Protein AF-A0A7Y4IJ20-F1 (afdb_monomer)

Nearest PDB structures (foldseek):
  2kjg-assembly1_A  TM=3.097E-01  e=8.584E+00  Saccharolobus solfataricus

Secondary structure (DSSP, 8-state):
------SHHHHHHTS-HHHHHHHHHHHHSS------HHHHHHHHHHHHHHHHHHSS-SSSS--------

pLDDT: mean 71.26, std 15.95, range [35.34, 88.62]

Structure (mmCIF, N/CA/C/O backbone):
data_AF-A0A7Y4IJ20-F1
#
_entry.id   AF-A0A7Y4IJ20-F1
#
loop_
_atom_site.group_PDB
_atom_site.id
_atom_site.type_symbol
_atom_site.label_atom_id
_atom_site.label_alt_id
_atom_site.label_comp_id
_atom_site.label_asym_id
_atom_site.label_entity_id
_atom_site.label_seq_id
_atom_site.pdbx_PDB_ins_code
_atom_site.Cartn_x
_atom_site.Cartn_y
_atom_site.Cartn_z
_atom_site.occupancy
_atom_site.B_iso_or_equiv
_atom_site.auth_seq_id
_atom_site.auth_comp_id
_atom_site.auth_asym_id
_atom_site.auth_atom_id
_atom_site.pdbx_PDB_model_num
ATOM 1 N N . MET A 1 1 ? 12.924 12.337 -22.620 1.00 35.34 1 MET A N 1
ATOM 2 C CA . MET A 1 1 ? 11.581 11.862 -22.214 1.00 35.34 1 MET A CA 1
ATOM 3 C C . MET A 1 1 ? 11.524 11.750 -20.692 1.00 35.34 1 MET A C 1
ATOM 5 O O . MET A 1 1 ? 12.294 10.959 -20.147 1.00 35.34 1 MET A O 1
ATOM 9 N N . PRO A 1 2 ? 10.708 12.541 -19.973 1.00 42.84 2 PRO A N 1
ATOM 10 C CA . PRO A 1 2 ? 10.658 12.460 -18.520 1.00 42.84 2 PRO A CA 1
ATOM 11 C C . PRO A 1 2 ? 9.979 11.144 -18.132 1.00 42.84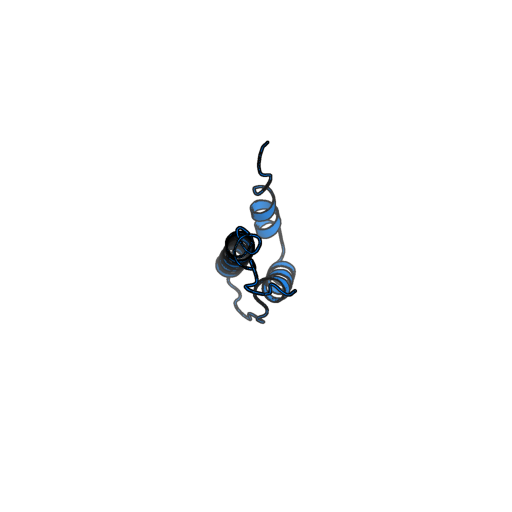 2 PRO A C 1
ATOM 13 O O . PRO A 1 2 ? 8.865 10.843 -18.551 1.00 42.84 2 PRO A O 1
ATOM 16 N N . ARG A 1 3 ? 10.677 10.315 -17.352 1.00 45.31 3 ARG A N 1
ATOM 17 C CA . ARG A 1 3 ? 10.113 9.100 -16.758 1.00 45.31 3 ARG A CA 1
ATOM 18 C C . ARG A 1 3 ? 9.132 9.532 -15.672 1.00 45.31 3 ARG A C 1
ATOM 20 O O . ARG A 1 3 ? 9.528 9.661 -14.516 1.00 45.31 3 ARG A O 1
ATOM 27 N N . THR A 1 4 ? 7.875 9.774 -16.039 1.00 43.59 4 THR A N 1
ATOM 28 C CA . THR A 1 4 ? 6.783 10.101 -15.113 1.00 43.59 4 THR A CA 1
ATOM 29 C C . THR A 1 4 ? 6.652 8.997 -14.065 1.00 43.59 4 THR A C 1
ATOM 31 O O . THR A 1 4 ? 6.003 7.978 -14.273 1.00 43.59 4 THR A O 1
ATOM 34 N N . THR A 1 5 ? 7.331 9.171 -12.934 1.00 51.00 5 THR A N 1
ATOM 35 C CA . THR A 1 5 ? 7.271 8.253 -11.788 1.00 51.00 5 THR A CA 1
ATOM 36 C C . THR A 1 5 ? 7.058 9.009 -10.473 1.00 51.00 5 THR A C 1
ATOM 38 O O . THR A 1 5 ? 7.268 8.440 -9.414 1.00 51.00 5 THR A O 1
ATOM 41 N N . ALA A 1 6 ? 6.637 10.277 -10.531 1.00 50.75 6 ALA A N 1
ATOM 42 C CA . ALA A 1 6 ? 6.559 11.170 -9.372 1.00 50.75 6 ALA A CA 1
ATOM 43 C C . ALA A 1 6 ? 5.151 11.558 -8.840 1.00 50.75 6 ALA A C 1
ATOM 45 O O . ALA A 1 6 ? 5.117 12.221 -7.810 1.00 50.75 6 ALA A O 1
ATOM 46 N N . PRO A 1 7 ? 3.982 11.172 -9.411 1.00 51.91 7 PRO A N 1
ATOM 47 C CA . PRO A 1 7 ? 2.699 11.541 -8.788 1.00 51.91 7 PRO A CA 1
ATOM 48 C C . PRO A 1 7 ? 2.157 10.509 -7.782 1.00 51.91 7 PRO A C 1
ATOM 50 O O . PRO A 1 7 ? 1.151 10.768 -7.125 1.00 51.91 7 PRO A O 1
ATOM 53 N N . LYS A 1 8 ? 2.770 9.320 -7.662 1.00 56.72 8 LYS A N 1
ATOM 54 C CA . LYS A 1 8 ? 2.208 8.230 -6.842 1.00 56.72 8 LYS A CA 1
ATOM 55 C C . LYS A 1 8 ? 2.371 8.452 -5.337 1.00 56.72 8 LYS A C 1
ATOM 57 O O . LYS A 1 8 ? 1.489 8.042 -4.597 1.00 56.72 8 LYS A O 1
ATOM 62 N N . THR A 1 9 ? 3.417 9.149 -4.900 1.00 58.53 9 THR A N 1
ATOM 63 C CA . THR A 1 9 ? 3.684 9.413 -3.474 1.00 58.53 9 THR A CA 1
ATOM 64 C C . THR A 1 9 ? 2.633 10.325 -2.856 1.00 58.53 9 THR A C 1
ATOM 66 O O . THR A 1 9 ? 1.937 9.907 -1.936 1.00 58.53 9 THR A O 1
ATOM 69 N N . LYS A 1 10 ? 2.376 11.486 -3.474 1.00 62.28 1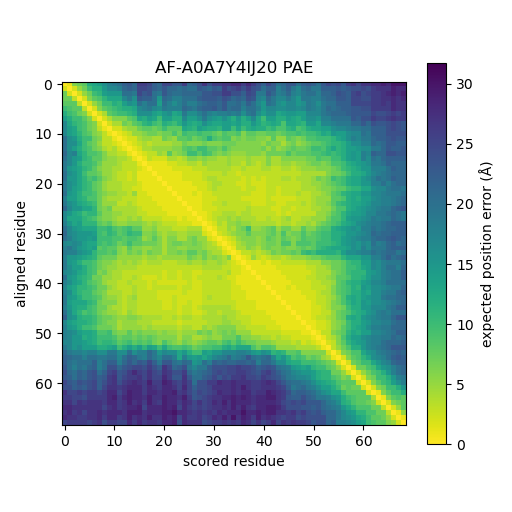0 LYS A N 1
ATOM 70 C CA . LYS A 1 10 ? 1.320 12.414 -3.035 1.00 62.28 10 LYS A CA 1
ATOM 71 C C . LYS A 1 10 ? -0.067 11.764 -3.011 1.00 62.28 10 LYS A C 1
ATOM 73 O O . LYS A 1 10 ? -0.865 12.034 -2.120 1.00 62.28 10 LYS A O 1
ATOM 78 N N . LYS A 1 11 ? -0.357 10.879 -3.975 1.00 71.69 11 LYS A N 1
ATOM 79 C CA . LYS A 1 11 ? -1.626 10.132 -4.025 1.00 71.69 11 LYS A CA 1
ATOM 80 C C . LYS A 1 11 ? -1.760 9.172 -2.835 1.00 71.69 11 LYS A C 1
ATOM 82 O O . LYS A 1 11 ? -2.848 9.067 -2.285 1.00 71.69 11 LYS A O 1
ATOM 87 N N . LEU A 1 12 ? -0.675 8.498 -2.443 1.00 74.75 12 LEU A N 1
ATOM 88 C CA . LEU A 1 12 ? -0.652 7.576 -1.303 1.00 74.75 12 LEU A CA 1
ATOM 89 C C . LEU A 1 12 ? -0.727 8.322 0.041 1.00 74.75 12 LEU A C 1
ATOM 91 O O . LEU A 1 12 ? -1.403 7.854 0.950 1.00 74.75 12 LEU A O 1
ATOM 95 N N . GLU A 1 13 ? -0.104 9.495 0.163 1.00 76.38 13 GLU A N 1
ATOM 96 C CA . GLU A 1 13 ? -0.177 10.328 1.375 1.00 76.38 13 GLU A CA 1
ATOM 97 C C . GLU A 1 13 ? -1.580 10.905 1.624 1.00 76.38 13 GLU A C 1
ATOM 99 O O . GLU A 1 13 ? -2.003 11.025 2.772 1.00 76.38 13 GLU A O 1
ATOM 104 N N . SER A 1 14 ? -2.333 11.217 0.562 1.00 80.88 14 SER A N 1
ATOM 105 C CA . SER A 1 14 ? -3.737 11.647 0.664 1.00 80.88 14 SER A CA 1
ATOM 106 C C . SER A 1 14 ? -4.742 10.492 0.808 1.00 80.88 14 SER A C 1
ATOM 108 O O . SER A 1 14 ? -5.928 10.745 1.009 1.00 80.88 14 SER A O 1
ATOM 110 N N . MET A 1 15 ? -4.310 9.231 0.693 1.00 79.50 15 MET A N 1
ATOM 111 C CA . MET A 1 15 ? -5.191 8.067 0.817 1.00 79.50 15 MET A CA 1
ATOM 112 C C . MET A 1 15 ? -5.488 7.718 2.280 1.00 79.50 15 MET A C 1
ATOM 114 O O . MET A 1 15 ? -4.673 7.885 3.190 1.00 79.50 15 MET A O 1
ATOM 118 N N . ASN A 1 16 ? -6.680 7.166 2.507 1.00 85.31 16 ASN A N 1
ATOM 119 C CA . ASN A 1 16 ? -7.057 6.634 3.811 1.00 85.31 16 ASN A CA 1
ATOM 120 C C . ASN A 1 16 ? -6.309 5.334 4.135 1.00 85.31 16 ASN A C 1
ATOM 122 O O . ASN A 1 16 ? -5.814 4.630 3.258 1.00 85.31 16 ASN A O 1
ATOM 126 N N . LEU A 1 17 ? -6.267 4.984 5.422 1.00 83.75 17 LEU A N 1
ATOM 127 C CA . LEU A 1 17 ? -5.570 3.793 5.927 1.00 83.75 17 LEU A CA 1
ATOM 128 C C . LEU A 1 17 ? -6.084 2.499 5.262 1.00 83.75 17 LEU A C 1
ATOM 130 O O . LEU A 1 17 ? -5.299 1.610 4.940 1.00 83.75 17 LEU A O 1
ATOM 134 N N . THR A 1 18 ? -7.390 2.430 4.994 1.00 86.75 18 THR A N 1
ATOM 135 C CA . THR A 1 18 ? -8.032 1.325 4.265 1.00 86.75 18 THR A CA 1
ATOM 136 C C . THR A 1 18 ? -7.538 1.218 2.824 1.00 86.75 18 THR A C 1
ATOM 138 O O . THR A 1 18 ? -7.191 0.128 2.376 1.00 86.75 18 THR A O 1
ATOM 141 N N . GLU A 1 19 ? -7.437 2.344 2.116 1.00 87.19 19 GLU A N 1
ATOM 142 C CA . GLU A 1 19 ? -6.916 2.388 0.744 1.00 87.19 19 GLU A CA 1
ATOM 143 C C . GLU A 1 19 ? -5.431 2.010 0.698 1.00 87.19 19 GLU A C 1
ATOM 145 O O . GLU A 1 19 ? -5.018 1.209 -0.141 1.00 87.19 19 GLU A O 1
ATOM 150 N N . LEU A 1 20 ? -4.630 2.508 1.648 1.00 87.06 20 LEU A N 1
ATOM 151 C CA . LEU A 1 20 ? -3.221 2.133 1.776 1.00 87.06 20 LEU A CA 1
ATOM 152 C C . LEU A 1 20 ? -3.053 0.630 2.012 1.00 87.06 20 LEU A C 1
ATOM 154 O O . LEU A 1 20 ? -2.210 0.006 1.375 1.00 87.06 20 LEU A O 1
ATOM 158 N N . ARG A 1 21 ? -3.872 0.022 2.875 1.00 86.75 21 ARG A N 1
ATOM 159 C CA . ARG A 1 21 ? -3.860 -1.431 3.103 1.00 86.75 21 ARG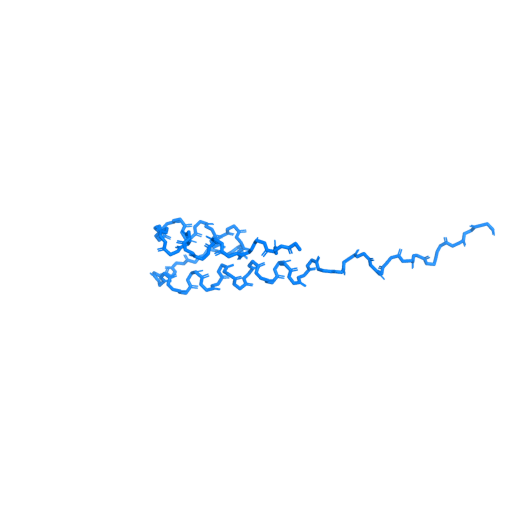 A CA 1
ATOM 160 C C . ARG A 1 21 ? -4.252 -2.222 1.857 1.00 86.75 21 ARG A C 1
ATOM 162 O O . ARG A 1 21 ? -3.584 -3.206 1.547 1.00 86.75 21 ARG A O 1
ATOM 169 N N . ALA A 1 22 ? -5.281 -1.786 1.128 1.00 87.69 22 ALA A N 1
ATOM 170 C CA . ALA A 1 22 ? -5.693 -2.425 -0.121 1.00 87.69 22 ALA A CA 1
ATOM 171 C C . ALA A 1 22 ? -4.554 -2.397 -1.154 1.00 87.69 22 ALA A C 1
ATOM 173 O O . ALA A 1 22 ? -4.168 -3.439 -1.683 1.00 87.69 22 ALA A O 1
ATOM 174 N N . ARG A 1 23 ? -3.926 -1.230 -1.356 1.00 84.81 23 ARG A N 1
ATOM 175 C CA . ARG A 1 23 ? -2.761 -1.084 -2.244 1.00 84.81 23 ARG A CA 1
ATOM 176 C C . ARG A 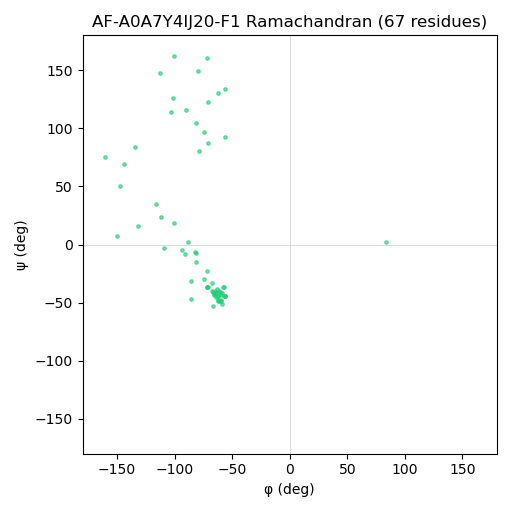1 23 ? -1.551 -1.879 -1.772 1.00 84.81 23 ARG A C 1
ATOM 178 O O . ARG A 1 23 ? -0.850 -2.455 -2.597 1.00 84.81 23 ARG A O 1
ATOM 185 N N . PHE A 1 24 ? -1.301 -1.938 -0.468 1.00 86.69 24 PHE A N 1
ATOM 186 C CA . PHE A 1 24 ? -0.241 -2.769 0.093 1.00 86.69 24 PHE A CA 1
ATOM 187 C C . PHE A 1 24 ? -0.475 -4.244 -0.244 1.00 86.69 24 PHE A C 1
ATOM 189 O O . PHE A 1 24 ? 0.426 -4.883 -0.779 1.00 86.69 24 PHE A O 1
ATOM 196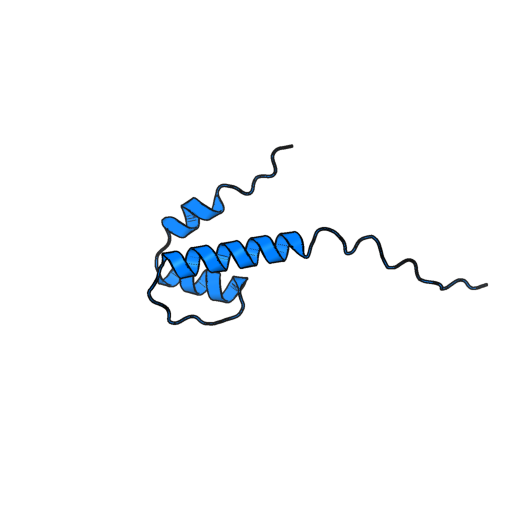 N N . ARG A 1 25 ? -1.689 -4.761 -0.039 1.00 88.62 25 ARG A N 1
ATOM 197 C CA . ARG A 1 25 ? -2.042 -6.141 -0.392 1.00 88.62 25 ARG A CA 1
ATOM 198 C C . ARG A 1 25 ? -1.893 -6.412 -1.891 1.00 88.62 25 ARG A C 1
ATOM 200 O O . ARG A 1 25 ? -1.354 -7.446 -2.257 1.00 88.62 25 ARG A O 1
ATOM 207 N N . GLU A 1 26 ? -2.286 -5.484 -2.763 1.00 86.12 26 GLU A N 1
ATOM 208 C CA . GLU A 1 26 ? -2.092 -5.633 -4.217 1.00 86.12 26 GLU A CA 1
ATOM 209 C C . GLU A 1 26 ? -0.611 -5.618 -4.636 1.00 86.12 26 GLU A C 1
ATOM 211 O O . GLU A 1 26 ? -0.183 -6.343 -5.539 1.00 86.12 26 GLU A O 1
ATOM 216 N N . VAL A 1 27 ? 0.192 -4.739 -4.031 1.00 84.94 27 VAL A N 1
ATOM 217 C CA . VAL A 1 27 ? 1.572 -4.510 -4.469 1.00 84.94 27 VAL A CA 1
ATOM 218 C C . VAL A 1 27 ? 2.532 -5.513 -3.837 1.00 84.94 27 VAL A C 1
ATOM 220 O O . VAL A 1 27 ? 3.367 -6.059 -4.564 1.00 84.94 27 VAL A O 1
ATOM 223 N N . VAL A 1 28 ? 2.417 -5.723 -2.526 1.00 85.44 28 VAL A N 1
ATOM 224 C CA . VAL A 1 28 ? 3.268 -6.597 -1.703 1.00 85.44 28 VAL A CA 1
ATOM 225 C C . VAL A 1 28 ? 2.761 -8.040 -1.727 1.00 85.44 28 VAL A C 1
ATOM 227 O O . VAL A 1 28 ? 3.570 -8.957 -1.666 1.00 85.44 28 VAL A O 1
ATOM 230 N N . GLY A 1 29 ? 1.447 -8.253 -1.860 1.00 84.31 29 GLY A N 1
ATOM 231 C CA . GLY A 1 29 ? 0.830 -9.582 -1.765 1.00 84.31 29 GLY A CA 1
ATOM 232 C C . GLY A 1 29 ? 0.547 -10.038 -0.331 1.00 84.31 29 GLY A C 1
ATOM 233 O O . GLY A 1 29 ? 0.066 -11.147 -0.139 1.00 84.31 29 GLY A O 1
ATOM 234 N N . GLU A 1 30 ? 0.826 -9.197 0.668 1.00 81.38 30 GLU A N 1
ATOM 235 C CA . GLU A 1 30 ? 0.626 -9.503 2.087 1.00 81.38 30 GLU A CA 1
ATOM 236 C C . GLU A 1 30 ? -0.479 -8.640 2.702 1.00 8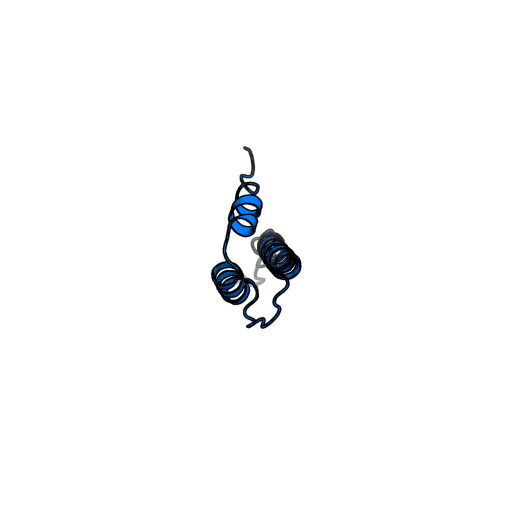1.38 30 GLU A C 1
ATOM 238 O O . GLU A 1 30 ? -0.651 -7.473 2.344 1.00 81.38 30 GLU A O 1
ATOM 243 N N . GLU A 1 31 ? -1.201 -9.188 3.678 1.00 77.69 31 GLU A N 1
ATOM 244 C CA . GLU A 1 31 ? -2.137 -8.415 4.491 1.00 77.69 31 GLU A CA 1
ATOM 245 C C . GLU A 1 31 ? -1.434 -7.845 5.716 1.00 77.69 31 GLU A C 1
ATOM 247 O O . GLU A 1 31 ? -1.003 -8.560 6.614 1.00 77.69 31 GLU A O 1
ATOM 252 N N . THR A 1 32 ? -1.352 -6.519 5.780 1.00 80.19 32 THR A N 1
ATOM 253 C CA . THR A 1 32 ? -0.775 -5.825 6.929 1.00 80.19 32 THR A CA 1
ATOM 254 C C . THR A 1 32 ? -1.863 -5.271 7.840 1.00 80.19 32 THR A C 1
ATOM 256 O O . THR A 1 32 ? -2.742 -4.508 7.429 1.00 80.19 32 THR A O 1
ATOM 259 N N . ARG A 1 33 ? -1.781 -5.622 9.127 1.00 80.81 33 ARG A N 1
ATOM 260 C CA . A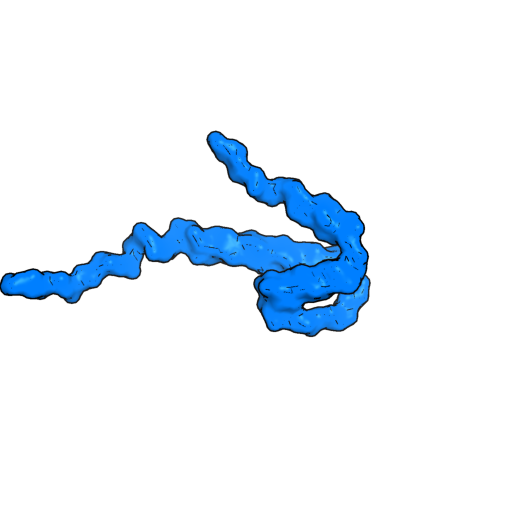RG A 1 33 ? -2.606 -5.013 10.179 1.00 80.81 33 ARG A CA 1
ATOM 261 C C . ARG A 1 33 ? -1.979 -3.759 10.786 1.00 80.81 33 ARG A C 1
ATOM 263 O O . ARG A 1 33 ? -2.597 -3.156 11.659 1.00 80.81 33 ARG A O 1
ATOM 270 N N . SER A 1 34 ? -0.822 -3.314 10.298 1.00 77.00 34 SER A N 1
ATOM 271 C CA . SER A 1 34 ? -0.133 -2.159 10.872 1.00 77.00 34 SER A CA 1
ATOM 272 C C . SER A 1 34 ? -0.985 -0.880 10.763 1.00 77.00 34 SER A C 1
ATOM 274 O O . SER A 1 34 ? -1.503 -0.592 9.679 1.00 77.00 34 SER A O 1
ATOM 276 N N . PRO A 1 35 ? -1.158 -0.110 11.855 1.00 81.75 35 PRO A N 1
ATOM 277 C CA . PRO A 1 35 ? -1.853 1.178 11.832 1.00 81.75 35 PRO A CA 1
ATOM 278 C C . PRO A 1 35 ? -0.954 2.327 11.340 1.00 81.75 35 PRO A C 1
ATOM 280 O O . PRO A 1 35 ? -1.420 3.449 11.151 1.00 81.75 35 PRO A O 1
ATOM 283 N N . ASN A 1 36 ? 0.343 2.082 11.132 1.00 87.56 36 ASN A N 1
ATOM 284 C CA . ASN A 1 36 ? 1.300 3.123 10.775 1.00 87.56 36 ASN A CA 1
ATOM 285 C C . ASN A 1 36 ? 1.246 3.446 9.269 1.00 87.56 36 ASN A C 1
ATOM 287 O O . ASN A 1 36 ? 1.774 2.700 8.444 1.00 87.56 36 ASN A O 1
ATOM 291 N N . LYS A 1 37 ? 0.639 4.587 8.911 1.00 84.56 37 LYS A N 1
ATOM 292 C CA . LYS A 1 37 ? 0.507 5.053 7.516 1.00 84.56 37 LYS A CA 1
ATOM 293 C C . LYS A 1 37 ? 1.857 5.204 6.808 1.00 84.56 37 LYS A C 1
ATOM 295 O O . LYS A 1 37 ? 2.001 4.741 5.679 1.00 84.56 37 LYS A O 1
ATOM 300 N N . THR A 1 38 ? 2.852 5.787 7.472 1.00 86.44 38 THR A N 1
ATOM 301 C CA . THR A 1 38 ? 4.192 6.017 6.907 1.00 86.44 38 THR A CA 1
ATOM 302 C C . THR A 1 38 ? 4.871 4.703 6.525 1.00 86.44 38 THR A C 1
ATOM 304 O O . THR A 1 38 ? 5.477 4.597 5.459 1.00 86.44 38 THR A O 1
ATOM 307 N N . TYR A 1 39 ? 4.713 3.667 7.355 1.00 86.88 39 TYR A N 1
ATOM 308 C CA . TYR A 1 39 ? 5.217 2.327 7.054 1.00 86.88 39 TYR A CA 1
ATOM 309 C C . TYR A 1 39 ? 4.558 1.728 5.801 1.00 86.88 39 TYR A C 1
ATOM 311 O O . TYR A 1 39 ? 5.256 1.182 4.943 1.00 86.88 39 TYR A O 1
ATOM 319 N N . LEU A 1 40 ? 3.230 1.862 5.671 1.00 86.31 40 LEU A N 1
ATOM 320 C CA . LEU A 1 40 ? 2.483 1.361 4.511 1.00 86.31 40 LEU A CA 1
ATOM 321 C C . LEU A 1 40 ? 2.948 2.025 3.217 1.00 86.31 40 LEU A C 1
ATOM 323 O O . LEU A 1 40 ? 3.261 1.325 2.255 1.00 86.31 40 LEU A O 1
ATOM 327 N N . ILE A 1 41 ? 3.048 3.356 3.212 1.00 86.94 41 ILE A N 1
ATOM 328 C CA . ILE A 1 41 ? 3.496 4.132 2.050 1.00 86.94 41 ILE A CA 1
ATOM 329 C C . ILE A 1 41 ? 4.904 3.688 1.642 1.00 86.94 41 ILE A C 1
ATOM 331 O O . ILE A 1 41 ? 5.102 3.273 0.499 1.00 86.94 41 ILE A O 1
ATOM 335 N N . ARG A 1 42 ? 5.851 3.647 2.593 1.00 86.88 42 ARG A N 1
ATOM 336 C CA . ARG A 1 42 ? 7.242 3.241 2.330 1.00 86.88 42 ARG A CA 1
ATOM 337 C C . ARG A 1 42 ? 7.335 1.847 1.707 1.00 86.88 42 ARG A C 1
ATOM 339 O O . ARG A 1 42 ? 8.087 1.645 0.757 1.00 86.88 42 ARG A O 1
ATOM 346 N N . ARG A 1 43 ? 6.575 0.874 2.220 1.00 86.62 43 ARG A N 1
ATOM 347 C CA . ARG A 1 43 ? 6.592 -0.508 1.707 1.00 86.62 43 ARG A CA 1
ATOM 348 C C . ARG A 1 43 ? 5.936 -0.656 0.340 1.00 86.62 43 ARG A C 1
ATOM 350 O O . ARG A 1 43 ? 6.422 -1.442 -0.476 1.00 86.62 43 ARG A O 1
ATOM 357 N N . ILE A 1 44 ? 4.860 0.088 0.081 1.00 87.44 44 ILE A N 1
ATOM 358 C CA . ILE A 1 44 ? 4.232 0.143 -1.244 1.00 87.44 44 ILE A CA 1
ATOM 359 C C . ILE A 1 44 ? 5.233 0.705 -2.255 1.00 87.44 44 ILE A C 1
ATOM 361 O O . ILE A 1 44 ? 5.430 0.108 -3.313 1.00 87.44 44 ILE A O 1
ATOM 365 N N . GLU A 1 45 ? 5.905 1.809 -1.928 1.00 85.81 45 GLU A N 1
ATOM 366 C CA . GLU A 1 45 ? 6.914 2.418 -2.797 1.00 85.81 45 GLU A CA 1
ATOM 367 C C . GLU A 1 45 ? 8.101 1.497 -3.063 1.00 85.81 45 GLU A C 1
ATOM 369 O O . GLU A 1 45 ? 8.469 1.290 -4.219 1.00 85.81 45 GLU A O 1
ATOM 374 N N . GLU A 1 46 ? 8.663 0.898 -2.013 1.00 86.19 46 GLU A N 1
ATOM 375 C CA . GLU A 1 46 ? 9.765 -0.058 -2.116 1.00 86.19 46 GLU A CA 1
ATOM 376 C C . GLU A 1 46 ? 9.397 -1.223 -3.039 1.00 86.19 46 GLU A C 1
ATOM 378 O O . GLU A 1 46 ? 10.161 -1.582 -3.936 1.00 86.19 46 GLU A O 1
ATOM 383 N N . SER A 1 47 ? 8.187 -1.761 -2.891 1.00 86.31 47 SER A N 1
ATOM 384 C CA . SER A 1 47 ? 7.705 -2.877 -3.705 1.00 86.31 47 SER A CA 1
ATOM 385 C C . SER A 1 47 ? 7.424 -2.471 -5.158 1.00 86.31 47 SER A C 1
ATOM 387 O O . SER A 1 47 ? 7.721 -3.233 -6.083 1.00 86.31 47 SER A O 1
ATOM 389 N N . LEU A 1 48 ? 6.917 -1.256 -5.403 1.00 83.62 48 LEU A N 1
ATOM 390 C CA . LEU A 1 48 ? 6.766 -0.701 -6.755 1.00 83.62 48 LEU A CA 1
ATOM 391 C C . LEU A 1 48 ? 8.126 -0.456 -7.422 1.00 83.62 48 LEU A C 1
ATOM 393 O O . LEU A 1 48 ? 8.314 -0.798 -8.594 1.00 83.62 48 LEU A O 1
ATOM 397 N N . ALA A 1 49 ? 9.088 0.096 -6.683 1.00 82.62 49 ALA A N 1
ATOM 398 C CA . ALA A 1 49 ? 10.451 0.304 -7.150 1.00 82.62 49 ALA A CA 1
ATOM 399 C C . ALA A 1 49 ? 11.147 -1.035 -7.429 1.00 82.62 49 ALA A C 1
ATOM 401 O O . ALA A 1 49 ? 11.787 -1.180 -8.469 1.00 82.62 49 ALA A O 1
ATOM 402 N N . ALA A 1 50 ? 10.966 -2.040 -6.568 1.00 80.50 50 ALA A N 1
ATOM 403 C CA . ALA A 1 50 ? 11.474 -3.393 -6.764 1.00 80.50 50 ALA A CA 1
ATOM 404 C C . ALA A 1 50 ? 10.869 -4.058 -8.010 1.00 80.50 50 ALA A C 1
ATOM 406 O O . ALA A 1 50 ? 11.613 -4.606 -8.820 1.00 80.50 50 ALA A O 1
ATOM 407 N N . LYS A 1 51 ? 9.552 -3.943 -8.237 1.00 73.94 51 LYS A N 1
ATOM 408 C CA . LYS A 1 51 ? 8.886 -4.413 -9.470 1.00 73.94 51 LYS A CA 1
ATOM 409 C C . LYS A 1 51 ? 9.462 -3.745 -10.723 1.00 73.94 51 LYS A C 1
ATOM 411 O O . LYS A 1 51 ? 9.730 -4.420 -11.720 1.00 73.94 51 LYS A O 1
ATOM 416 N N . LYS A 1 52 ? 9.727 -2.435 -10.663 1.00 73.31 52 LYS A N 1
ATOM 417 C CA . LYS A 1 52 ? 10.359 -1.691 -11.762 1.00 73.31 52 LYS A CA 1
ATOM 418 C C . LYS A 1 52 ? 11.818 -2.108 -11.980 1.00 73.31 52 LYS A C 1
ATOM 420 O O . LYS A 1 52 ? 12.229 -2.281 -13.122 1.00 73.31 52 LYS A O 1
ATOM 425 N N . ARG A 1 53 ? 12.577 -2.334 -10.901 1.00 66.25 53 ARG A N 1
ATOM 426 C CA . ARG A 1 53 ? 13.969 -2.827 -10.917 1.00 66.25 53 ARG A CA 1
ATOM 427 C C . ARG A 1 53 ? 14.105 -4.296 -11.302 1.00 66.25 53 ARG A C 1
ATOM 429 O O . ARG A 1 53 ? 15.167 -4.681 -11.768 1.00 66.25 53 ARG A O 1
ATOM 436 N N . ARG A 1 54 ? 13.062 -5.111 -11.139 1.00 60.38 54 ARG A N 1
ATOM 437 C CA . ARG A 1 54 ? 13.021 -6.493 -11.639 1.00 60.38 54 ARG A CA 1
ATOM 438 C C . ARG A 1 54 ? 12.649 -6.567 -13.124 1.00 60.38 54 ARG A C 1
ATOM 440 O O . ARG A 1 54 ? 12.905 -7.584 -13.758 1.00 60.38 54 ARG A O 1
ATOM 447 N N . SER A 1 55 ? 12.115 -5.481 -13.687 1.00 53.97 55 SER A N 1
ATOM 448 C CA . SER A 1 55 ? 11.728 -5.368 -15.101 1.00 53.97 55 SER A CA 1
ATOM 449 C C . SER A 1 55 ? 12.693 -4.633 -16.063 1.00 53.97 55 SER A C 1
ATOM 451 O O . SER A 1 55 ? 12.224 -4.260 -17.134 1.00 53.97 55 SER A O 1
ATOM 453 N N . PRO A 1 56 ? 14.002 -4.404 -15.811 1.00 53.78 56 PRO A N 1
ATOM 454 C CA . PRO A 1 56 ? 14.869 -3.815 -16.826 1.00 53.78 56 PRO A CA 1
ATOM 455 C C . PRO A 1 56 ? 15.621 -4.841 -17.688 1.00 53.78 56 PRO A C 1
ATOM 457 O O . PRO A 1 56 ? 16.285 -4.419 -18.624 1.00 53.78 56 PRO A O 1
ATOM 460 N N . SER A 1 57 ? 15.547 -6.157 -17.441 1.00 50.97 57 SER A N 1
ATOM 461 C CA . SER A 1 57 ? 16.289 -7.115 -18.281 1.00 50.97 57 SER A CA 1
ATOM 462 C C . SER A 1 57 ? 15.771 -8.555 -18.202 1.00 50.97 57 SER A C 1
ATOM 464 O O . SER A 1 57 ? 16.379 -9.429 -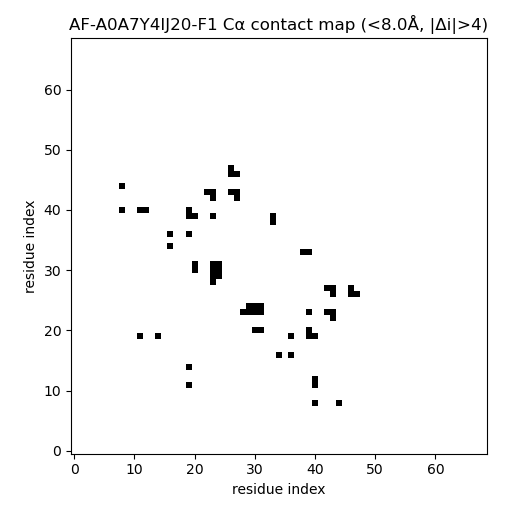17.596 1.00 50.97 57 SER A O 1
ATOM 466 N N . ARG A 1 58 ? 14.631 -8.834 -18.843 1.00 49.50 58 ARG A N 1
ATOM 467 C CA . ARG A 1 58 ? 14.345 -10.192 -19.351 1.00 49.50 58 ARG A CA 1
ATOM 468 C C . ARG A 1 58 ? 14.348 -10.227 -20.886 1.00 49.50 58 ARG A C 1
ATOM 470 O O . ARG A 1 58 ? 13.732 -11.091 -21.490 1.00 49.50 58 ARG A O 1
ATOM 477 N N . ARG A 1 59 ? 15.050 -9.271 -21.512 1.00 49.97 59 ARG A N 1
ATOM 478 C CA . ARG A 1 59 ? 15.266 -9.181 -22.967 1.00 49.97 59 ARG A CA 1
ATOM 479 C C . ARG A 1 59 ? 16.753 -9.317 -23.336 1.00 49.97 59 ARG A C 1
ATOM 481 O O . ARG A 1 59 ? 17.208 -8.644 -24.249 1.00 49.97 59 ARG A O 1
ATOM 488 N N . ALA A 1 60 ? 17.524 -10.130 -22.608 1.00 52.47 60 ALA A N 1
ATOM 489 C CA . ALA A 1 60 ? 18.933 -10.356 -22.958 1.00 52.47 60 ALA A CA 1
ATOM 490 C C . ALA A 1 60 ? 19.524 -11.733 -22.597 1.00 52.47 60 ALA A C 1
ATOM 492 O O . ALA A 1 60 ? 20.716 -11.920 -22.794 1.00 52.47 60 ALA A O 1
ATOM 493 N N . THR A 1 61 ? 18.753 -12.718 -22.122 1.00 47.88 61 THR A N 1
ATOM 494 C CA . THR A 1 61 ? 19.276 -14.092 -21.951 1.00 47.88 61 THR A CA 1
ATOM 495 C C . THR A 1 61 ? 18.207 -15.131 -22.272 1.00 47.88 61 THR A C 1
ATOM 497 O O . THR A 1 61 ? 17.678 -15.807 -21.394 1.00 47.88 61 THR A O 1
ATOM 500 N N . ALA A 1 62 ? 17.858 -15.215 -23.551 1.00 48.62 62 ALA A N 1
ATOM 501 C CA . ALA A 1 62 ? 17.292 -16.417 -24.153 1.00 48.62 62 ALA A CA 1
ATOM 502 C C . ALA A 1 62 ? 17.754 -16.503 -25.618 1.00 48.62 62 ALA A C 1
ATOM 504 O O . ALA A 1 62 ? 16.948 -16.656 -26.527 1.00 48.62 62 ALA A O 1
ATOM 505 N N . THR A 1 63 ? 19.064 -16.366 -25.855 1.00 48.03 63 THR A N 1
ATOM 506 C CA . THR A 1 63 ? 19.668 -17.032 -27.013 1.00 48.03 63 THR A CA 1
ATOM 507 C C . THR A 1 63 ? 19.753 -18.498 -26.626 1.00 48.03 63 THR A C 1
ATOM 509 O O . THR A 1 63 ? 20.622 -18.907 -25.859 1.00 48.03 63 THR A O 1
ATOM 512 N N . ALA A 1 64 ? 18.759 -19.255 -27.071 1.00 54.56 64 ALA A N 1
ATOM 513 C CA . ALA A 1 64 ? 18.788 -20.701 -27.063 1.00 54.56 64 ALA A CA 1
ATOM 514 C C . ALA A 1 64 ? 20.025 -21.188 -27.841 1.00 54.56 64 ALA A C 1
ATOM 516 O O . ALA A 1 64 ? 20.231 -20.720 -28.963 1.00 54.56 64 ALA A O 1
ATOM 517 N N . PRO A 1 65 ? 20.818 -22.150 -27.340 1.00 58.03 65 PRO A N 1
ATOM 518 C CA . PRO A 1 65 ? 21.565 -23.016 -28.229 1.00 58.03 65 PRO A CA 1
ATOM 519 C C . PRO A 1 65 ? 20.565 -24.054 -28.747 1.00 58.03 65 PRO A C 1
ATOM 521 O O . PRO A 1 65 ? 20.437 -25.149 -28.210 1.00 58.03 65 PRO A O 1
ATOM 524 N N . SER A 1 66 ? 19.774 -23.677 -29.745 1.00 54.56 66 SER A N 1
ATOM 525 C CA . SER A 1 66 ? 19.002 -24.646 -30.514 1.00 54.56 66 SER A CA 1
ATOM 526 C C . SER A 1 66 ? 19.166 -24.301 -31.983 1.00 54.56 66 SER A C 1
ATOM 528 O O . SER A 1 66 ? 18.393 -23.545 -32.560 1.00 54.56 66 SER A O 1
ATOM 530 N N . ALA A 1 67 ? 20.263 -24.805 -32.537 1.00 56.50 67 ALA A N 1
ATOM 531 C CA . ALA A 1 67 ? 20.434 -24.977 -33.965 1.00 56.50 67 ALA A CA 1
ATOM 532 C C . ALA A 1 67 ? 20.229 -26.469 -34.272 1.00 56.50 67 ALA A C 1
ATOM 534 O O . ALA A 1 67 ? 21.004 -27.296 -33.791 1.00 56.50 67 ALA A O 1
ATOM 535 N N . PRO A 1 68 ? 19.170 -26.821 -35.009 1.00 53.44 68 PRO A N 1
ATOM 536 C CA . PRO A 1 68 ? 19.231 -27.690 -36.181 1.00 53.44 68 PRO A CA 1
ATOM 537 C C . PRO A 1 68 ? 19.182 -26.794 -37.446 1.00 53.44 68 PRO A C 1
ATOM 539 O O . PRO A 1 68 ? 18.783 -25.630 -37.314 1.00 53.44 68 PRO A O 1
ATOM 542 N N . PRO A 1 69 ? 19.558 -27.226 -38.667 1.00 60.47 69 PRO A N 1
ATOM 543 C CA . PRO A 1 69 ? 19.648 -28.586 -39.216 1.00 60.47 69 PRO A CA 1
ATOM 544 C C . PRO A 1 69 ? 21.069 -29.142 -39.402 1.00 60.47 69 PRO A C 1
ATOM 546 O O . PRO A 1 69 ? 22.044 -28.366 -39.300 1.00 60.47 69 PRO A O 1
#

Mean predicted aligned error: 11.82 Å

Sequence (69 aa):
MPRTTAPKTKKLESMNLTELRARFREVVGEETRSPNKTYLIRRIEESLAAKKRRSPSRRATATA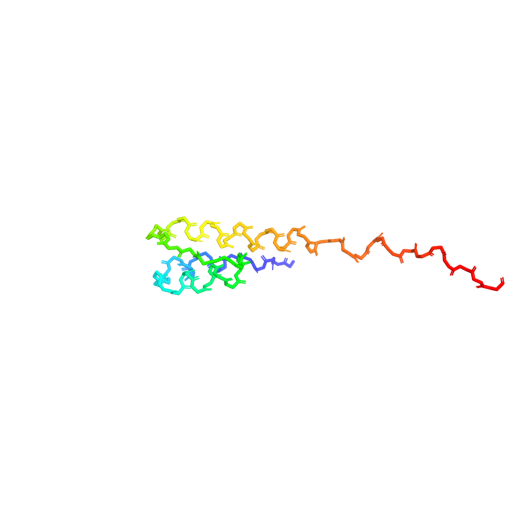PSAPP

Solvent-accessible surface area (backbone atoms only — not comparable to full-atom values): 4586 Å² total; per-residue (Å²): 133,86,81,88,76,76,70,61,61,66,54,55,73,74,44,52,72,68,55,46,43,52,50,28,28,72,61,71,69,47,88,70,86,74,86,53,61,68,59,46,51,53,52,38,48,52,39,51,50,48,55,55,68,68,64,79,71,90,84,81,82,78,83,70,96,75,81,82,135

Organism: Myxococcus xanthus (NCBI:txid34)

Radius of gyration: 17.83 Å; Cα contacts (8 Å, |Δi|>4): 33; chains: 1; bounding box: 30×41×51 Å

Foldseek 3Di:
DDPPPPPVLVVLVPDDPVVLQVLLCVQVVDGDPDPDSVVSSVNSVVSVVVVVVVPPDPPPPDPDPDDDD